Protein AF-X1E206-F1 (afdb_monomer_lite)

pLDDT: mean 88.57, std 13.63, range [44.28, 98.38]

Structure (mmCIF, N/CA/C/O backbone):
data_AF-X1E206-F1
#
_entry.id   AF-X1E206-F1
#
loop_
_atom_site.group_PDB
_atom_site.id
_atom_site.type_symbol
_atom_site.label_atom_id
_atom_site.label_alt_id
_atom_site.label_comp_id
_atom_site.label_asym_id
_atom_site.label_entity_id
_atom_site.label_seq_id
_atom_site.pdbx_PDB_ins_code
_atom_site.Cartn_x
_atom_site.Cartn_y
_atom_site.Cartn_z
_atom_site.occupancy
_atom_site.B_iso_or_equiv
_atom_site.auth_seq_id
_atom_site.auth_comp_id
_atom_site.auth_asym_id
_atom_site.auth_atom_id
_atom_site.pdbx_PDB_model_num
ATOM 1 N N . SER A 1 1 ? -31.169 24.158 -17.635 1.00 62.53 1 SER A N 1
ATOM 2 C CA . SER A 1 1 ? -30.276 25.237 -18.099 1.00 62.53 1 SER A CA 1
ATOM 3 C C . SER A 1 1 ? -28.889 24.946 -17.563 1.00 62.53 1 SER A C 1
ATOM 5 O O . SER A 1 1 ? -28.734 24.888 -16.349 1.00 62.53 1 SER A O 1
ATOM 7 N N . THR A 1 2 ? -27.923 24.654 -18.431 1.00 55.00 2 THR A N 1
ATOM 8 C CA . THR A 1 2 ? -26.557 24.286 -18.026 1.00 55.00 2 THR A CA 1
ATOM 9 C C . THR A 1 2 ? -25.681 25.528 -18.105 1.00 55.00 2 THR A C 1
ATOM 11 O O . THR A 1 2 ? -25.558 26.125 -19.173 1.00 55.00 2 THR A O 1
ATOM 14 N N . LYS A 1 3 ? -25.096 25.944 -16.979 1.00 68.88 3 LYS A N 1
ATOM 15 C CA . LYS A 1 3 ? -24.223 27.120 -16.910 1.00 68.88 3 LYS A CA 1
ATOM 16 C C . LYS A 1 3 ? -22.777 26.674 -17.099 1.00 68.88 3 LYS A C 1
ATOM 18 O O . LYS A 1 3 ? -22.261 25.903 -16.295 1.00 68.88 3 LYS A O 1
ATOM 23 N N . ARG A 1 4 ? -22.134 27.146 -18.165 1.00 77.19 4 ARG A N 1
ATOM 24 C CA . ARG A 1 4 ? -20.701 26.936 -18.393 1.00 77.19 4 ARG A CA 1
ATOM 25 C C . ARG A 1 4 ? -19.932 28.023 -17.645 1.00 77.19 4 ARG A C 1
ATOM 27 O O . ARG A 1 4 ? -20.268 29.198 -17.767 1.00 77.19 4 ARG A O 1
ATOM 34 N N . ILE A 1 5 ? -18.950 27.620 -16.847 1.00 79.62 5 ILE A N 1
ATOM 35 C CA . ILE A 1 5 ? -18.061 28.517 -16.106 1.00 79.62 5 ILE A CA 1
ATOM 36 C C . ILE A 1 5 ? -16.638 28.141 -16.512 1.00 79.62 5 ILE A C 1
ATOM 38 O O . ILE A 1 5 ? -16.273 26.969 -16.436 1.00 79.62 5 ILE A O 1
ATOM 42 N N . GLU A 1 6 ? -15.863 29.119 -16.970 1.00 79.38 6 GLU A N 1
ATOM 43 C CA . GLU A 1 6 ? -14.427 28.965 -17.197 1.00 79.38 6 GLU A CA 1
ATOM 44 C C . GLU A 1 6 ? -13.691 29.383 -15.927 1.00 79.38 6 GLU A C 1
ATOM 46 O O . GLU A 1 6 ? -13.892 30.485 -15.416 1.00 79.38 6 GLU A O 1
ATOM 51 N N . LEU A 1 7 ? -12.881 28.473 -15.389 1.00 77.31 7 LEU A N 1
ATOM 52 C CA . LEU A 1 7 ? -12.060 28.720 -14.210 1.00 77.31 7 LEU A CA 1
ATOM 53 C C . LEU A 1 7 ? -10.598 28.867 -14.647 1.00 77.31 7 LEU A C 1
ATOM 55 O O . LEU A 1 7 ? -10.130 28.056 -15.451 1.00 77.31 7 LEU A O 1
ATOM 59 N N . PRO A 1 8 ? -9.867 29.871 -14.136 1.00 81.06 8 PRO A N 1
ATOM 60 C CA . PRO A 1 8 ? -8.448 30.015 -14.423 1.00 81.06 8 PRO A CA 1
ATOM 61 C C . PRO A 1 8 ? -7.655 28.831 -13.856 1.00 81.06 8 PRO A C 1
ATOM 63 O O . PRO A 1 8 ? -7.981 28.295 -12.795 1.00 81.06 8 PRO A O 1
ATOM 66 N N . LEU A 1 9 ? -6.586 28.445 -14.558 1.00 78.50 9 LEU A N 1
ATOM 67 C CA . LEU A 1 9 ? -5.607 27.481 -14.055 1.00 78.50 9 LEU A CA 1
ATOM 68 C C . LEU A 1 9 ? -4.967 28.034 -12.780 1.00 78.50 9 LEU A C 1
ATOM 70 O O . LEU A 1 9 ? -4.436 29.148 -12.771 1.00 78.50 9 LEU A O 1
ATOM 74 N N . VAL A 1 10 ? -5.044 27.255 -11.702 1.00 75.56 10 VAL A N 1
ATOM 75 C CA . VAL A 1 10 ? -4.464 27.634 -10.415 1.00 75.56 10 VAL A CA 1
ATOM 76 C C . VAL A 1 10 ? -2.939 27.708 -10.562 1.00 75.56 10 VAL A C 1
ATOM 78 O O . VAL A 1 10 ? -2.320 26.793 -11.103 1.00 75.56 10 VAL A O 1
ATOM 81 N N . GLN A 1 11 ? -2.344 28.824 -10.136 1.00 78.25 11 GLN A N 1
ATOM 82 C CA . GLN A 1 11 ? -0.897 29.065 -10.254 1.00 78.25 11 GLN A CA 1
ATOM 83 C C . GLN A 1 11 ? -0.094 28.275 -9.215 1.00 78.25 11 GLN A C 1
ATOM 85 O O . GLN A 1 11 ? 1.075 27.966 -9.422 1.00 78.25 11 GLN A O 1
ATOM 90 N N . GLU A 1 12 ? -0.741 27.916 -8.109 1.00 62.06 12 GLU A N 1
ATOM 91 C CA . GLU A 1 12 ? -0.138 27.208 -6.989 1.00 62.06 12 GLU A CA 1
ATOM 92 C C . GLU A 1 12 ? -1.011 26.023 -6.596 1.00 62.06 12 GLU A C 1
ATOM 94 O O . GLU A 1 12 ? -2.241 26.076 -6.682 1.00 62.06 12 GLU A O 1
ATOM 99 N N . ARG A 1 13 ? -0.376 24.936 -6.148 1.00 48.88 13 ARG A N 1
ATOM 100 C CA . ARG A 1 13 ? -1.099 23.773 -5.634 1.00 48.88 13 ARG A CA 1
ATOM 101 C C . ARG A 1 13 ? -2.008 24.239 -4.487 1.00 48.88 13 ARG A C 1
ATOM 103 O O . ARG A 1 13 ? -1.490 24.830 -3.542 1.00 48.88 13 ARG A O 1
ATOM 110 N N . PRO A 1 14 ? -3.324 23.959 -4.522 1.00 49.06 14 PRO A N 1
ATOM 111 C CA . PRO A 1 14 ? -4.199 24.307 -3.415 1.00 49.06 14 PRO A CA 1
ATOM 112 C C . PRO A 1 14 ? -3.676 23.648 -2.138 1.00 49.06 14 PRO A C 1
ATOM 114 O O . PRO A 1 14 ? -3.547 22.423 -2.059 1.00 49.06 14 PRO A O 1
ATOM 117 N N . ILE A 1 15 ? -3.348 24.477 -1.148 1.00 47.72 15 ILE A N 1
ATOM 118 C CA . ILE A 1 15 ? -3.040 24.017 0.201 1.00 47.72 15 ILE A CA 1
ATOM 119 C C . ILE A 1 15 ? -4.388 23.775 0.868 1.00 47.72 15 ILE A C 1
ATOM 121 O O . ILE A 1 15 ? -5.015 24.687 1.407 1.00 47.72 15 ILE A O 1
ATOM 125 N N . TYR A 1 16 ? -4.878 22.543 0.775 1.00 46.12 16 TYR A N 1
ATOM 126 C CA . TYR A 1 16 ? -5.997 22.122 1.603 1.00 46.12 16 TYR A CA 1
ATOM 127 C C . TYR A 1 16 ? -5.514 22.150 3.053 1.00 46.12 16 TYR A C 1
ATOM 129 O O . TYR A 1 16 ? -4.624 21.391 3.432 1.00 46.12 16 TYR A O 1
ATOM 137 N N . GLY A 1 17 ? -6.047 23.078 3.849 1.00 48.75 17 GLY A N 1
ATOM 138 C CA . GLY A 1 17 ? -5.768 23.111 5.280 1.00 48.75 17 GLY A CA 1
ATOM 139 C C . GLY A 1 17 ? -6.210 21.809 5.953 1.00 48.75 17 GLY A C 1
ATOM 140 O O . GLY A 1 17 ? -7.119 21.125 5.480 1.00 48.75 17 GLY A O 1
ATOM 141 N N . PHE A 1 18 ? -5.583 21.470 7.077 1.00 48.31 18 PHE A N 1
ATOM 142 C CA . PHE A 1 18 ? -5.988 20.319 7.878 1.00 48.31 18 PHE A CA 1
ATOM 143 C C . PHE A 1 18 ? -7.404 20.549 8.435 1.00 48.31 18 PHE A C 1
ATOM 145 O O . PHE A 1 18 ? -7.642 21.547 9.113 1.00 48.31 18 PHE A O 1
ATOM 152 N N . TRP A 1 19 ? -8.360 19.666 8.135 1.00 44.28 19 TRP A N 1
ATOM 153 C CA . TRP A 1 19 ? -9.717 19.715 8.681 1.00 44.28 19 TRP A CA 1
ATOM 154 C C . TRP A 1 19 ? -10.144 18.365 9.293 1.00 44.28 19 TRP A C 1
ATOM 156 O O . TRP A 1 19 ? -10.136 17.366 8.572 1.00 44.28 19 TRP A O 1
ATOM 166 N N . PRO A 1 20 ? -10.559 18.330 10.578 1.00 51.75 20 PRO A N 1
ATOM 167 C CA . PRO A 1 20 ? -10.325 19.386 11.568 1.00 51.75 20 PRO A CA 1
ATOM 168 C C . PRO A 1 20 ? -8.814 19.616 11.744 1.00 51.75 20 PRO A C 1
ATOM 170 O O . PRO A 1 20 ? -8.007 18.706 11.530 1.00 51.75 20 PRO A O 1
ATOM 173 N N . ARG A 1 21 ? -8.404 20.848 12.060 1.00 51.88 21 ARG A N 1
ATOM 174 C CA . ARG A 1 21 ? -6.989 21.117 12.352 1.00 51.88 21 ARG A CA 1
ATOM 175 C C . ARG A 1 21 ? -6.613 20.307 13.598 1.00 51.88 21 ARG A C 1
ATOM 177 O O . ARG A 1 21 ? -7.354 20.423 14.574 1.00 51.88 21 ARG A O 1
ATOM 184 N N . PRO A 1 22 ? -5.535 19.499 13.591 1.00 54.09 22 PRO A N 1
ATOM 185 C CA . PRO A 1 22 ? -4.978 19.030 14.853 1.00 54.09 22 PRO A CA 1
ATOM 186 C C . PRO A 1 22 ? -4.679 20.257 15.726 1.00 54.09 22 PRO A C 1
ATOM 188 O O . PRO A 1 22 ? -4.282 21.303 15.205 1.00 54.09 22 PRO A O 1
ATOM 191 N N . GLU A 1 23 ? -4.928 20.158 17.033 1.00 50.62 23 GLU A N 1
ATOM 192 C CA . GLU A 1 23 ? -4.707 21.270 17.973 1.00 50.62 23 GLU A CA 1
ATOM 193 C C . GLU A 1 23 ? -3.251 21.762 17.937 1.00 50.62 23 GLU A C 1
ATOM 195 O O . GLU A 1 23 ? -2.978 22.945 18.144 1.00 50.62 23 GLU A O 1
ATOM 200 N N . THR A 1 24 ? -2.322 20.871 17.585 1.00 55.88 24 THR A N 1
ATOM 201 C CA . THR A 1 24 ? -0.924 21.178 17.298 1.00 55.88 24 THR A CA 1
ATOM 202 C C . THR A 1 24 ? -0.670 21.210 15.794 1.00 55.88 24 THR A C 1
ATOM 204 O O . THR A 1 24 ? -0.821 20.212 15.091 1.00 55.88 24 THR A O 1
ATOM 207 N N . GLU A 1 25 ? -0.249 22.369 15.294 1.00 60.94 25 GLU A N 1
ATOM 208 C CA . GLU A 1 25 ? 0.250 22.527 13.930 1.00 60.94 25 GLU A CA 1
ATOM 209 C C . GLU A 1 25 ? 1.434 21.577 13.686 1.00 60.94 25 GLU A C 1
ATOM 211 O O . GLU A 1 25 ? 2.383 21.558 14.470 1.00 60.94 25 GLU A O 1
ATOM 216 N N . ILE A 1 26 ? 1.380 20.794 12.606 1.00 65.25 26 ILE A N 1
ATOM 217 C CA . ILE A 1 26 ? 2.490 19.935 12.174 1.00 65.25 26 ILE A CA 1
ATOM 218 C C . ILE A 1 26 ? 3.555 20.851 11.577 1.00 65.25 26 ILE A C 1
ATOM 220 O O . ILE A 1 26 ? 3.378 21.370 10.473 1.00 65.25 26 ILE A O 1
ATOM 224 N N . LYS A 1 27 ? 4.638 21.085 12.318 1.00 64.25 27 LYS A N 1
ATOM 225 C CA . LYS A 1 27 ? 5.721 21.993 11.908 1.00 64.25 27 LYS A CA 1
ATOM 226 C C . LYS A 1 27 ? 6.822 21.255 11.150 1.00 64.25 27 LYS A C 1
ATOM 228 O O . LYS A 1 27 ? 7.569 21.877 10.397 1.00 64.25 27 LYS A O 1
ATOM 233 N N . SER A 1 28 ? 6.900 19.938 11.316 1.00 71.06 28 SER A N 1
ATOM 234 C CA . SER A 1 28 ? 7.887 19.056 10.701 1.00 71.06 28 SER A CA 1
ATOM 235 C C . SER A 1 28 ? 7.330 17.642 10.480 1.00 71.06 28 SER A C 1
ATOM 237 O O . SER A 1 28 ? 6.285 17.276 11.017 1.00 71.06 28 SER A O 1
ATOM 239 N N . LEU A 1 29 ? 8.043 16.817 9.702 1.00 68.81 29 LEU A N 1
ATOM 240 C CA . LEU A 1 29 ? 7.709 15.392 9.550 1.00 68.81 29 LEU A CA 1
ATOM 241 C C . LEU A 1 29 ? 7.812 14.626 10.876 1.00 68.81 29 LEU A C 1
ATOM 243 O O . LEU A 1 29 ? 7.110 13.640 11.067 1.00 68.81 29 LEU A O 1
ATOM 247 N N . GLU A 1 30 ? 8.647 15.104 11.797 1.00 72.81 30 GLU A N 1
ATOM 248 C CA . GLU A 1 30 ? 8.837 14.523 13.126 1.00 72.81 30 GLU A CA 1
ATOM 249 C C . GLU A 1 30 ? 7.635 14.755 14.042 1.00 72.81 30 GLU A C 1
ATOM 251 O O . GLU A 1 30 ? 7.493 14.035 15.024 1.00 72.81 30 GLU A O 1
ATOM 256 N N . ASP A 1 31 ? 6.753 15.707 13.721 1.00 73.94 31 ASP A N 1
ATOM 257 C CA . ASP A 1 31 ? 5.522 15.983 14.473 1.00 73.94 31 ASP A CA 1
ATOM 258 C C . ASP A 1 31 ? 4.342 15.121 13.999 1.00 73.94 31 ASP A C 1
ATOM 260 O O . ASP A 1 31 ? 3.284 15.098 14.628 1.00 73.94 31 ASP A O 1
ATOM 264 N N . VAL A 1 32 ? 4.491 14.420 12.871 1.00 79.19 32 VAL A N 1
ATOM 265 C CA . VAL A 1 32 ? 3.420 13.599 12.302 1.00 79.19 32 VAL A CA 1
ATOM 266 C C . VAL A 1 32 ? 3.214 12.365 13.172 1.00 79.19 32 VAL A C 1
ATOM 268 O O . VAL A 1 32 ? 4.109 11.535 13.328 1.00 79.19 32 VAL A O 1
ATOM 271 N N . ARG A 1 33 ? 2.006 12.219 13.711 1.00 81.81 33 ARG A N 1
ATOM 272 C CA . ARG A 1 33 ? 1.581 11.053 14.488 1.00 81.81 33 ARG A CA 1
ATOM 273 C C . ARG A 1 33 ? 0.311 10.453 13.911 1.00 81.81 33 ARG A C 1
ATOM 275 O O . ARG A 1 33 ? -0.399 11.088 13.124 1.00 81.81 33 ARG A O 1
ATOM 282 N N . VAL A 1 34 ? 0.047 9.217 14.306 1.00 89.00 34 VAL A N 1
ATOM 283 C CA . VAL A 1 34 ? -1.268 8.606 14.148 1.00 89.00 34 VAL A CA 1
ATOM 284 C C . VAL A 1 34 ? -2.187 9.192 15.217 1.00 89.00 34 VAL A C 1
ATOM 286 O O . VAL A 1 34 ? -1.898 9.137 16.407 1.00 89.00 34 VAL A O 1
ATOM 289 N N . GLU A 1 35 ? -3.305 9.765 14.794 1.00 90.69 35 GLU A N 1
ATOM 290 C CA . GLU A 1 35 ? -4.386 10.194 15.675 1.00 90.69 35 GLU A CA 1
ATOM 291 C C . GLU A 1 35 ? -5.387 9.037 15.785 1.00 90.69 35 GLU A C 1
ATOM 293 O O . GLU A 1 35 ? -5.924 8.575 14.776 1.00 90.69 35 GLU A O 1
ATOM 298 N N . SER A 1 36 ? -5.642 8.547 16.997 1.00 93.62 36 SER A N 1
ATOM 299 C CA . SER A 1 36 ? -6.553 7.425 17.225 1.00 93.62 36 SER A CA 1
ATOM 300 C C . SER A 1 36 ? -7.451 7.661 18.440 1.00 93.62 36 SER A C 1
ATOM 302 O O . SER A 1 36 ? -7.025 8.216 19.452 1.00 93.62 36 SER A O 1
ATOM 304 N N . CYS A 1 37 ? -8.725 7.278 18.337 1.00 93.88 37 CYS A N 1
ATOM 305 C CA . CYS A 1 37 ? -9.659 7.261 19.464 1.00 93.88 37 CYS A CA 1
ATOM 306 C C . CYS A 1 37 ? -10.838 6.312 19.198 1.00 93.88 37 CYS A C 1
ATOM 308 O O . CYS A 1 37 ? -11.034 5.848 18.076 1.00 93.88 37 CYS A O 1
ATOM 310 N N . ILE A 1 38 ? -11.642 6.032 20.227 1.00 95.69 38 ILE A N 1
ATOM 311 C CA . ILE A 1 38 ? -12.923 5.325 20.089 1.00 95.69 38 ILE A CA 1
ATOM 312 C C . ILE A 1 38 ? -14.051 6.343 20.272 1.00 95.69 38 ILE A C 1
ATOM 314 O O . ILE A 1 38 ? -14.170 6.985 21.317 1.00 95.69 38 ILE A O 1
ATOM 318 N N . LEU A 1 39 ? -14.877 6.500 19.242 1.00 93.75 39 LEU A N 1
ATOM 319 C CA . LEU A 1 39 ? -16.063 7.349 19.233 1.00 93.75 39 LEU A CA 1
ATOM 320 C C . LEU A 1 39 ? -17.267 6.597 19.813 1.00 93.75 39 LEU A C 1
ATOM 322 O O . LEU A 1 39 ? -17.387 5.380 19.670 1.00 93.75 39 LEU A O 1
ATOM 326 N N . GLN A 1 40 ? -18.213 7.324 20.408 1.00 92.25 40 GLN A N 1
ATOM 327 C CA . GLN A 1 40 ? -19.486 6.736 20.840 1.00 92.25 40 GLN A CA 1
ATOM 328 C C . GLN A 1 40 ? -20.393 6.428 19.623 1.00 92.25 40 GLN A C 1
ATOM 330 O O . GLN A 1 40 ? -20.446 7.243 18.699 1.00 92.25 40 GLN A O 1
ATOM 335 N N . PRO A 1 41 ? -21.139 5.300 19.610 1.00 87.56 41 PRO A N 1
ATOM 336 C CA . PRO A 1 41 ? -21.283 4.346 20.712 1.00 87.56 41 PRO A CA 1
ATOM 337 C C . PRO A 1 41 ? -20.142 3.325 20.876 1.00 87.56 41 PRO A C 1
ATOM 339 O O . PRO A 1 41 ? -19.972 2.880 22.001 1.00 87.56 41 PRO A O 1
ATOM 342 N N . ASN A 1 42 ? -19.365 2.976 19.842 1.00 97.12 42 ASN A N 1
ATOM 343 C CA . ASN A 1 42 ? -18.177 2.099 19.935 1.00 97.12 42 ASN A CA 1
ATOM 344 C C . ASN A 1 42 ? -17.469 1.990 18.563 1.00 97.12 42 ASN A C 1
ATOM 346 O O . ASN A 1 42 ? -17.334 0.906 18.001 1.00 97.12 42 ASN A O 1
ATOM 350 N N . ILE A 1 43 ? -17.100 3.119 17.954 1.00 97.94 43 ILE A N 1
ATOM 351 C CA . ILE A 1 43 ? -16.515 3.163 16.604 1.00 97.94 43 ILE A CA 1
ATOM 352 C C . ILE A 1 43 ? -15.052 3.584 16.698 1.00 97.94 43 ILE A C 1
ATOM 354 O O . ILE A 1 43 ? -14.762 4.694 17.139 1.00 97.94 43 ILE A O 1
ATOM 358 N N . GLY A 1 44 ? -14.131 2.730 16.257 1.00 97.44 44 GLY A N 1
ATOM 359 C CA . GLY A 1 44 ? -12.726 3.092 16.116 1.00 97.44 44 GLY A CA 1
ATOM 360 C C . GLY A 1 44 ? -12.567 4.222 15.102 1.00 97.44 44 GLY A C 1
ATOM 361 O O . GLY A 1 44 ? -13.176 4.208 14.032 1.00 97.44 44 GLY A O 1
ATOM 362 N N . TYR A 1 45 ? -11.758 5.217 15.427 1.00 96.62 45 TYR A N 1
ATOM 363 C CA . TYR A 1 45 ? -11.421 6.317 14.539 1.00 96.62 45 TYR A CA 1
ATOM 364 C C . TYR A 1 45 ? -9.908 6.404 14.425 1.00 96.62 45 TYR A C 1
ATOM 366 O O . TYR A 1 45 ? -9.211 6.628 15.412 1.00 96.62 45 TYR A O 1
ATOM 374 N N . LEU A 1 46 ? -9.418 6.221 13.205 1.00 95.44 46 LEU A N 1
ATOM 375 C CA . LEU A 1 46 ? -8.014 6.284 12.844 1.00 95.44 46 LEU A CA 1
ATOM 376 C C . LEU A 1 46 ? -7.814 7.433 11.868 1.00 95.44 46 LEU A C 1
ATOM 378 O O . LEU A 1 46 ? -8.398 7.436 10.787 1.00 95.44 46 LEU A O 1
ATOM 382 N N . ARG A 1 47 ? -6.940 8.372 12.196 1.00 91.38 47 ARG A N 1
ATOM 383 C CA . ARG A 1 47 ? -6.535 9.445 11.299 1.00 91.38 47 ARG A CA 1
ATOM 384 C C . ARG A 1 47 ? -5.024 9.502 11.209 1.00 91.38 47 ARG A C 1
ATOM 386 O O . ARG A 1 47 ? -4.311 9.447 12.200 1.00 91.38 47 ARG A O 1
ATOM 393 N N . PHE A 1 48 ? -4.529 9.682 9.997 1.00 88.25 48 PHE A N 1
ATOM 394 C CA . PHE A 1 48 ? -3.135 10.025 9.775 1.00 88.25 48 PHE A CA 1
ATOM 395 C C . PHE A 1 48 ? -3.049 10.961 8.578 1.00 88.25 48 PHE A C 1
ATOM 397 O O . PHE A 1 48 ? -3.600 10.713 7.504 1.00 88.25 48 PHE A O 1
ATOM 404 N N . VAL A 1 49 ? -2.366 12.081 8.776 1.00 84.69 49 VAL A N 1
ATOM 405 C CA . VAL A 1 49 ? -2.299 13.183 7.805 1.00 84.69 49 VAL A CA 1
ATOM 406 C C . VAL A 1 49 ? -1.241 12.975 6.714 1.00 84.69 49 VAL A C 1
ATOM 408 O O . VAL A 1 49 ? -1.216 13.698 5.720 1.00 84.69 49 VAL A O 1
ATOM 411 N N . MET A 1 50 ? -0.369 11.982 6.885 1.00 87.81 50 MET A N 1
ATOM 412 C CA . MET A 1 50 ? 0.658 11.584 5.930 1.00 87.81 50 MET A CA 1
ATOM 413 C C . MET A 1 50 ? 0.970 10.100 6.115 1.00 87.81 50 MET A C 1
ATOM 415 O O . MET A 1 50 ? 0.795 9.559 7.203 1.00 87.81 50 MET A O 1
ATOM 419 N N . MET A 1 51 ? 1.406 9.431 5.051 1.00 91.00 51 MET A N 1
ATOM 420 C CA . MET A 1 51 ? 1.890 8.056 5.125 1.00 91.00 51 MET A CA 1
ATOM 421 C C . MET A 1 51 ? 3.408 8.038 5.313 1.00 91.00 51 MET A C 1
ATOM 423 O O . MET A 1 51 ? 4.166 8.308 4.380 1.00 91.00 51 MET A O 1
ATOM 427 N N . LEU A 1 52 ? 3.843 7.716 6.524 1.00 92.31 52 LEU A N 1
ATOM 428 C CA . LEU A 1 52 ? 5.249 7.601 6.894 1.00 92.31 52 LEU A CA 1
ATOM 429 C C . LEU A 1 52 ? 5.709 6.139 6.879 1.00 92.31 52 LEU A C 1
ATOM 431 O O . LEU A 1 52 ? 4.895 5.221 6.827 1.00 92.31 52 LEU A O 1
ATOM 435 N N . GLY A 1 53 ? 7.020 5.916 6.819 1.00 92.06 53 GLY A N 1
ATOM 436 C CA . GLY A 1 53 ? 7.608 4.565 6.830 1.00 92.06 53 GLY A CA 1
ATOM 437 C C . GLY A 1 53 ? 8.595 4.341 7.967 1.00 92.06 53 GLY A C 1
ATOM 438 O O . GLY A 1 53 ? 9.280 3.327 7.975 1.00 92.06 53 GLY A O 1
ATOM 439 N N . GLU A 1 54 ? 8.702 5.319 8.854 1.00 93.38 54 GLU A N 1
ATOM 440 C CA . GLU A 1 54 ? 9.405 5.296 10.125 1.00 93.38 54 GLU A CA 1
ATOM 441 C C . GLU A 1 54 ? 8.739 4.275 11.057 1.00 93.38 54 GLU A C 1
ATOM 443 O O . GLU A 1 54 ? 7.513 4.158 11.072 1.00 93.38 54 GLU A O 1
ATOM 448 N N . HIS A 1 55 ? 9.543 3.519 11.805 1.00 93.00 55 HIS A N 1
ATOM 449 C CA . HIS A 1 55 ? 9.058 2.395 12.608 1.00 93.00 55 HIS A CA 1
ATOM 450 C C . HIS A 1 55 ? 8.058 2.837 13.673 1.00 93.00 55 HIS A C 1
ATOM 452 O O . HIS A 1 55 ? 7.008 2.222 13.793 1.00 93.00 55 HIS A O 1
ATOM 458 N N . GLU A 1 56 ? 8.325 3.955 14.343 1.00 92.56 56 GLU A N 1
ATOM 459 C CA . GLU A 1 56 ? 7.468 4.514 15.387 1.00 92.56 56 GLU A CA 1
ATOM 460 C C . GLU A 1 56 ? 6.052 4.789 14.859 1.00 92.56 56 GLU A C 1
ATOM 462 O O . GLU A 1 56 ? 5.063 4.419 15.479 1.00 92.56 56 GLU A O 1
ATOM 467 N N . PHE A 1 57 ? 5.943 5.353 13.652 1.00 93.25 57 PHE A N 1
ATOM 468 C CA . PHE A 1 57 ? 4.648 5.604 13.021 1.00 93.25 57 PHE A CA 1
ATOM 469 C C . PHE A 1 57 ? 3.915 4.305 12.649 1.00 93.25 57 PHE A C 1
ATOM 471 O O . PHE A 1 57 ? 2.688 4.238 12.706 1.00 93.25 57 PHE A O 1
ATOM 478 N N . LEU A 1 58 ? 4.648 3.276 12.213 1.00 95.94 58 LEU A N 1
ATOM 479 C CA . LEU A 1 58 ? 4.057 1.981 11.874 1.00 95.94 58 LEU A CA 1
ATOM 480 C C . LEU A 1 58 ? 3.601 1.223 13.127 1.00 95.94 58 LEU A C 1
ATOM 482 O O . LEU A 1 58 ? 2.556 0.576 13.080 1.00 95.94 58 LEU A O 1
ATOM 486 N N . ASP A 1 59 ? 4.338 1.341 14.228 1.00 95.81 59 ASP A N 1
ATOM 487 C CA . ASP A 1 59 ? 3.978 0.762 15.520 1.00 95.81 59 ASP A CA 1
ATOM 488 C C . ASP A 1 59 ? 2.720 1.441 16.087 1.00 95.81 59 ASP A C 1
ATOM 490 O O . ASP A 1 59 ? 1.785 0.740 16.475 1.00 95.81 59 ASP A O 1
ATOM 494 N N . ASP A 1 60 ? 2.618 2.775 15.997 1.00 94.75 60 ASP A N 1
ATOM 495 C CA . ASP A 1 60 ? 1.406 3.523 16.369 1.00 94.75 60 ASP A CA 1
ATOM 496 C C . ASP A 1 60 ? 0.166 3.038 15.582 1.00 94.75 60 ASP A C 1
ATOM 498 O O . ASP A 1 60 ? -0.938 2.936 16.126 1.00 94.75 60 ASP A O 1
ATOM 502 N N . LEU A 1 61 ? 0.320 2.713 14.287 1.00 96.62 61 LEU A N 1
ATOM 503 C CA . LEU A 1 61 ? -0.770 2.152 13.475 1.00 96.62 61 LEU A CA 1
ATOM 504 C C . LEU A 1 61 ? -1.200 0.770 13.976 1.00 96.62 61 LEU A C 1
ATOM 506 O O . LEU A 1 61 ? -2.398 0.486 14.023 1.00 96.62 61 LEU A O 1
ATOM 510 N N . VAL A 1 62 ? -0.240 -0.094 14.318 1.00 97.56 62 VAL A N 1
ATOM 511 C CA . VAL A 1 62 ? -0.519 -1.434 14.853 1.00 97.56 62 VAL A CA 1
ATOM 512 C C . VAL A 1 62 ? -1.232 -1.325 16.196 1.00 97.56 62 VAL A C 1
ATOM 514 O O . VAL A 1 62 ? -2.252 -1.984 16.392 1.00 97.56 62 VAL A O 1
ATOM 517 N N . GLU A 1 63 ? -0.742 -0.476 17.099 1.00 97.38 63 GLU A N 1
ATOM 518 C CA . GLU A 1 63 ? -1.348 -0.258 18.413 1.00 97.38 63 GLU A CA 1
ATOM 519 C C . GLU A 1 63 ? -2.793 0.241 18.286 1.00 97.38 63 GLU A C 1
ATOM 521 O O . GLU A 1 63 ? -3.704 -0.337 18.889 1.00 97.38 63 GLU A O 1
ATOM 526 N N . ALA A 1 64 ? -3.029 1.239 17.429 1.00 96.81 64 ALA A N 1
ATOM 527 C CA . ALA A 1 64 ? -4.370 1.747 17.164 1.00 96.81 64 ALA A CA 1
ATOM 528 C C . ALA A 1 64 ? -5.299 0.638 16.644 1.00 96.81 64 ALA A C 1
ATOM 530 O O . ALA A 1 64 ? -6.378 0.427 17.199 1.00 96.81 64 ALA A O 1
ATOM 531 N N . MET A 1 65 ? -4.874 -0.129 15.635 1.00 97.88 65 MET A N 1
ATOM 532 C CA . MET A 1 65 ? -5.679 -1.223 15.078 1.00 97.88 65 MET A CA 1
ATOM 533 C C . MET A 1 65 ? -5.976 -2.326 16.103 1.00 97.88 65 MET A C 1
ATOM 535 O O . MET A 1 65 ? -7.107 -2.809 16.163 1.00 97.88 65 MET A O 1
ATOM 539 N N . CYS A 1 66 ? -5.011 -2.682 16.954 1.00 97.69 66 CYS A N 1
ATOM 540 C CA . CYS A 1 66 ? -5.225 -3.615 18.061 1.00 97.69 66 CYS A CA 1
ATOM 541 C C . CYS A 1 66 ? -6.273 -3.090 19.054 1.00 97.69 66 CYS A C 1
ATOM 543 O O . CYS A 1 66 ? -7.145 -3.847 19.482 1.00 97.69 66 CYS A O 1
ATOM 545 N N . SER A 1 67 ? -6.242 -1.792 19.378 1.00 97.12 67 SER A N 1
ATOM 546 C CA . SER A 1 67 ? -7.243 -1.165 20.255 1.00 97.12 67 SER A CA 1
ATOM 547 C C . SER A 1 67 ? -8.656 -1.178 19.653 1.00 97.12 67 SER A C 1
ATOM 549 O O . SER A 1 67 ? -9.647 -1.239 20.381 1.00 97.12 67 SER A O 1
ATOM 551 N N . PHE A 1 68 ? -8.761 -1.193 18.320 1.00 98.12 68 PHE A N 1
ATOM 552 C CA . PHE A 1 68 ? -10.033 -1.206 17.599 1.00 98.12 68 PHE A CA 1
ATOM 553 C C . PHE A 1 68 ? -10.615 -2.603 17.387 1.00 98.12 68 PHE A C 1
ATOM 555 O O . PHE A 1 68 ? -11.726 -2.715 16.869 1.00 98.12 68 PHE A O 1
ATOM 562 N N . ALA A 1 69 ? -9.930 -3.667 17.814 1.00 96.44 69 ALA A N 1
ATOM 563 C CA . ALA A 1 69 ? -10.346 -5.046 17.551 1.00 96.44 69 ALA A CA 1
ATOM 564 C C . ALA A 1 69 ? -11.747 -5.400 18.089 1.00 96.44 69 ALA A C 1
ATOM 566 O O . ALA A 1 69 ? -12.379 -6.318 17.575 1.00 96.44 69 ALA A O 1
ATOM 567 N N . GLN A 1 70 ? -12.223 -4.696 19.123 1.00 96.88 70 GLN A N 1
ATOM 568 C CA . GLN A 1 70 ? -13.545 -4.894 19.738 1.00 96.88 70 GLN A CA 1
ATOM 569 C C . GLN A 1 70 ? -14.533 -3.755 19.425 1.00 96.88 70 GLN A C 1
ATOM 571 O O . GLN A 1 70 ? -15.572 -3.638 20.076 1.00 96.88 70 GLN A O 1
ATOM 576 N N . THR A 1 71 ? -14.200 -2.880 18.472 1.00 98.31 71 THR A N 1
ATOM 577 C CA . THR A 1 71 ? -15.106 -1.812 18.029 1.00 98.31 71 THR A CA 1
ATOM 578 C C . THR A 1 71 ? -16.136 -2.354 17.040 1.00 98.31 71 THR A C 1
ATOM 580 O O . THR A 1 71 ? -15.860 -3.288 16.289 1.00 98.31 71 THR A O 1
ATOM 583 N N . ASP A 1 72 ? -17.325 -1.754 17.014 1.00 98.12 72 ASP A N 1
ATOM 584 C CA . ASP A 1 72 ? -18.421 -2.171 16.126 1.00 98.12 72 ASP A CA 1
ATOM 585 C C . ASP A 1 72 ? -18.188 -1.730 14.669 1.00 98.12 72 ASP A C 1
ATOM 587 O O . ASP A 1 72 ? -18.868 -2.171 13.741 1.00 98.12 72 ASP A O 1
ATOM 591 N N . GLY A 1 73 ? -17.231 -0.827 14.459 1.00 96.94 73 GLY A N 1
ATOM 592 C CA . GLY A 1 73 ? -16.849 -0.315 13.155 1.00 96.94 73 GLY A CA 1
ATOM 593 C C . GLY A 1 73 ? -15.611 0.567 13.238 1.00 96.94 73 GLY A C 1
ATOM 594 O O . GLY A 1 73 ? -15.209 0.999 14.315 1.00 96.94 73 GLY A O 1
ATOM 595 N N . LEU A 1 74 ? -15.029 0.859 12.077 1.00 97.75 74 LEU A N 1
ATOM 596 C CA . LEU A 1 74 ? -13.816 1.656 11.942 1.00 97.75 74 LEU A CA 1
ATOM 597 C C . LEU A 1 74 ? -14.020 2.773 10.916 1.00 97.75 74 LEU A C 1
ATOM 599 O O . LEU A 1 74 ? -14.496 2.537 9.805 1.00 97.75 74 LEU A O 1
ATOM 603 N N . ILE A 1 75 ? -13.598 3.982 11.271 1.00 96.25 75 ILE A N 1
ATOM 604 C CA . ILE A 1 75 ? -13.459 5.122 10.368 1.00 96.25 75 ILE A CA 1
ATOM 605 C C . ILE A 1 75 ? -11.968 5.366 10.158 1.00 96.25 75 ILE A C 1
ATOM 607 O O . ILE A 1 75 ? -11.253 5.666 11.109 1.00 96.25 75 ILE A O 1
ATOM 611 N N . ILE A 1 76 ? -11.515 5.283 8.907 1.00 95.62 76 ILE A N 1
ATOM 612 C CA . ILE A 1 76 ? -10.167 5.707 8.518 1.00 95.62 76 ILE A CA 1
ATOM 613 C C . ILE A 1 76 ? -10.275 7.064 7.829 1.00 95.62 76 ILE A C 1
ATOM 615 O O . ILE A 1 76 ? -10.806 7.183 6.723 1.00 95.62 76 ILE A O 1
ATOM 619 N N . ASP A 1 77 ? -9.777 8.099 8.489 1.00 91.50 77 ASP A N 1
ATOM 620 C CA . ASP A 1 77 ? -9.807 9.467 8.007 1.00 91.50 77 ASP A CA 1
ATOM 621 C C . ASP A 1 77 ? -8.518 9.834 7.269 1.00 91.50 77 ASP A C 1
ATOM 623 O O . ASP A 1 77 ? -7.467 10.098 7.856 1.00 91.50 77 ASP A O 1
ATOM 627 N N . ILE A 1 78 ? -8.647 9.893 5.947 1.00 89.94 78 ILE A N 1
ATOM 628 C CA . ILE A 1 78 ? -7.600 10.310 5.011 1.00 89.94 78 ILE A CA 1
ATOM 629 C C . ILE A 1 78 ? -7.930 11.637 4.320 1.00 89.94 78 ILE A C 1
ATOM 631 O O . ILE A 1 78 ? -7.304 11.978 3.320 1.00 89.94 78 ILE A O 1
ATOM 635 N N . ARG A 1 79 ? -8.909 12.410 4.818 1.00 83.94 79 ARG A N 1
ATOM 636 C CA . ARG A 1 79 ? -9.392 13.630 4.136 1.00 83.94 79 ARG A CA 1
ATOM 637 C C . ARG A 1 79 ? -8.294 14.665 3.905 1.00 83.94 79 ARG A C 1
ATOM 639 O O . ARG A 1 79 ? -8.340 15.401 2.926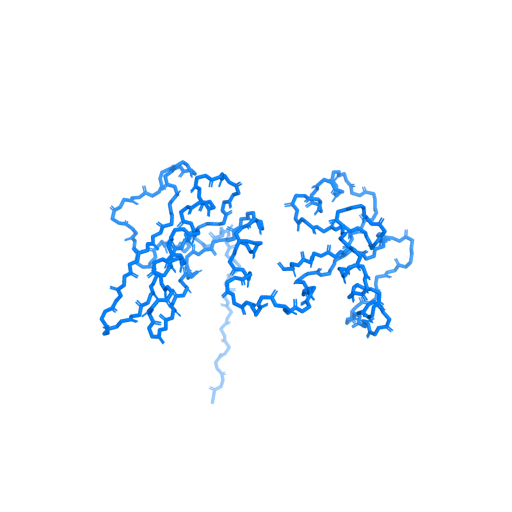 1.00 83.94 79 ARG A O 1
ATOM 646 N N . THR A 1 80 ? -7.308 14.710 4.796 1.00 78.50 80 THR A N 1
ATOM 647 C CA . THR A 1 80 ? -6.153 15.616 4.716 1.00 78.50 80 THR A CA 1
ATOM 648 C C . THR A 1 80 ? -4.860 14.886 4.363 1.00 78.50 80 THR A C 1
ATOM 650 O O . THR A 1 80 ? -3.784 15.464 4.483 1.00 78.50 80 THR A O 1
ATOM 653 N N . ASN A 1 81 ? -4.941 13.610 3.979 1.00 86.00 81 ASN A N 1
ATOM 654 C CA . ASN A 1 81 ? -3.769 12.802 3.690 1.00 86.00 81 ASN A CA 1
ATOM 655 C C . ASN A 1 81 ? -3.274 13.070 2.263 1.00 86.00 81 ASN A C 1
ATOM 657 O O . ASN A 1 81 ? -3.931 12.728 1.282 1.00 86.00 81 ASN A O 1
ATOM 661 N N . GLY A 1 82 ? -2.094 13.682 2.146 1.00 82.12 82 GLY A N 1
ATOM 662 C CA . GLY A 1 82 ? -1.455 13.978 0.858 1.00 82.12 82 GLY A CA 1
ATOM 663 C C . GLY A 1 82 ? -0.750 12.786 0.195 1.00 82.12 82 GLY A C 1
ATOM 664 O O . GLY A 1 82 ? -0.095 12.973 -0.831 1.00 82.12 82 GLY A O 1
ATOM 665 N N . GLY A 1 83 ? -0.846 11.590 0.779 1.00 87.25 83 GLY A N 1
ATOM 666 C CA . GLY A 1 83 ? -0.074 10.403 0.431 1.00 87.25 83 GLY A CA 1
ATOM 667 C C . GLY A 1 83 ? 1.201 10.272 1.268 1.00 87.25 83 GLY A C 1
ATOM 668 O O . GLY A 1 83 ? 1.250 10.668 2.433 1.00 87.25 83 GLY A O 1
ATOM 669 N N . GLY A 1 84 ? 2.239 9.690 0.667 1.00 89.62 84 GLY A N 1
ATOM 670 C CA . GLY A 1 84 ? 3.537 9.458 1.298 1.00 89.62 84 GLY A CA 1
ATOM 671 C C . GLY A 1 84 ? 4.128 8.108 0.896 1.00 89.62 84 GLY A C 1
ATOM 672 O O . GLY A 1 84 ? 3.950 7.650 -0.237 1.00 89.62 84 GLY A O 1
ATOM 673 N N . ARG A 1 85 ? 4.842 7.467 1.823 1.00 92.81 85 ARG A N 1
ATOM 674 C CA . ARG A 1 85 ? 5.391 6.118 1.650 1.00 92.81 85 ARG A CA 1
ATOM 675 C C . ARG A 1 85 ? 4.272 5.074 1.630 1.00 92.81 85 ARG A C 1
ATOM 677 O O . ARG A 1 85 ? 3.184 5.289 2.143 1.00 92.81 85 ARG A O 1
ATOM 684 N N . ARG A 1 86 ? 4.542 3.901 1.052 1.00 94.38 86 ARG A N 1
ATOM 685 C CA . ARG A 1 86 ? 3.562 2.797 0.973 1.00 94.38 86 ARG A CA 1
ATOM 686 C C . ARG A 1 86 ? 3.599 1.838 2.159 1.00 94.38 86 ARG A C 1
ATOM 688 O O . ARG A 1 86 ? 2.769 0.935 2.219 1.00 94.38 86 ARG A O 1
ATOM 695 N N . ALA A 1 87 ? 4.538 2.020 3.086 1.00 95.81 87 ALA A N 1
ATOM 696 C CA . ALA A 1 87 ? 4.694 1.148 4.246 1.00 95.81 87 ALA A CA 1
ATOM 697 C C . ALA A 1 87 ? 3.396 1.004 5.071 1.00 95.81 87 ALA A C 1
ATOM 699 O O . ALA A 1 87 ? 3.050 -0.136 5.382 1.00 95.81 87 ALA A O 1
ATOM 700 N N . PRO A 1 88 ? 2.587 2.065 5.298 1.00 95.56 88 PRO A N 1
ATOM 701 C CA . PRO A 1 88 ? 1.325 1.942 6.031 1.00 95.56 88 PRO A CA 1
ATOM 702 C C . PRO A 1 88 ? 0.315 0.999 5.378 1.00 95.56 88 PRO A C 1
ATOM 704 O O . PRO A 1 88 ? -0.443 0.340 6.078 1.00 95.56 88 PRO A O 1
ATOM 707 N N . LEU A 1 89 ? 0.319 0.866 4.045 1.00 95.44 89 LEU A N 1
ATOM 708 C CA . LEU A 1 89 ? -0.568 -0.081 3.361 1.00 95.44 89 LEU A CA 1
ATOM 709 C C . LEU A 1 89 ? -0.214 -1.529 3.706 1.00 95.44 89 LEU A C 1
ATOM 711 O O . LEU A 1 89 ? -1.115 -2.343 3.882 1.00 95.44 89 LEU A O 1
ATOM 715 N N . ARG A 1 90 ? 1.086 -1.838 3.830 1.00 95.69 90 ARG A N 1
ATOM 716 C CA . ARG A 1 90 ? 1.565 -3.173 4.223 1.00 95.69 90 ARG A CA 1
ATOM 717 C C . ARG A 1 90 ? 1.221 -3.516 5.671 1.00 95.69 90 ARG A C 1
ATOM 719 O O . ARG A 1 90 ? 1.138 -4.694 5.979 1.00 95.69 90 ARG A O 1
ATOM 726 N N . VAL A 1 91 ? 1.035 -2.509 6.524 1.00 95.94 91 VAL A N 1
ATOM 727 C CA . VAL A 1 91 ? 0.626 -2.681 7.925 1.00 95.94 91 VAL A CA 1
ATOM 728 C C . VAL A 1 91 ? -0.891 -2.789 8.047 1.00 95.94 91 VAL A C 1
ATOM 730 O O . VAL A 1 91 ? -1.384 -3.696 8.702 1.00 95.94 91 VAL A O 1
ATOM 733 N N . LEU A 1 92 ? -1.640 -1.896 7.395 1.00 95.62 92 LEU A N 1
ATOM 734 C CA . LEU A 1 92 ? -3.090 -1.800 7.568 1.00 95.62 92 LEU A CA 1
ATOM 735 C C . LEU A 1 92 ? -3.865 -2.886 6.823 1.00 95.62 92 LEU A C 1
ATOM 737 O O . LEU A 1 92 ? -4.821 -3.421 7.371 1.00 95.62 92 LEU A O 1
ATOM 741 N N . LEU A 1 93 ? -3.495 -3.209 5.578 1.00 95.81 93 LEU A N 1
ATOM 742 C CA . LEU A 1 93 ? -4.296 -4.130 4.768 1.00 95.81 93 LEU A CA 1
ATOM 743 C C . LEU A 1 93 ? -4.435 -5.537 5.391 1.00 95.81 93 LEU A C 1
ATOM 745 O O . LEU A 1 93 ? -5.552 -6.054 5.352 1.00 95.81 93 LEU A O 1
ATOM 749 N N . PRO A 1 94 ? -3.395 -6.134 6.011 1.00 95.44 94 PRO A N 1
ATOM 750 C CA . PRO A 1 94 ? -3.526 -7.426 6.684 1.00 95.44 94 PRO A CA 1
ATOM 751 C C . PRO A 1 94 ? -4.590 -7.471 7.791 1.00 95.44 94 PRO A C 1
ATOM 753 O O . PRO A 1 94 ? -5.249 -8.493 7.932 1.00 95.44 94 PRO A O 1
ATOM 756 N N . PHE A 1 95 ? -4.853 -6.371 8.513 1.00 96.00 95 PHE A N 1
ATOM 757 C CA . PHE A 1 95 ? -5.935 -6.324 9.516 1.00 96.00 95 PHE A CA 1
ATOM 758 C C . PHE A 1 95 ? -7.339 -6.493 8.910 1.00 96.00 95 PHE A C 1
ATOM 760 O O . PHE A 1 95 ? -8.286 -6.811 9.626 1.00 96.00 95 PHE A O 1
ATOM 767 N N . PHE A 1 96 ? -7.487 -6.288 7.598 1.00 94.31 96 PHE A N 1
ATOM 768 C CA . PHE A 1 96 ? -8.743 -6.474 6.862 1.00 94.31 96 PHE A CA 1
ATOM 769 C C . PHE A 1 96 ? -8.779 -7.780 6.060 1.00 94.31 96 PHE A C 1
ATOM 771 O O . PHE A 1 96 ? -9.710 -8.011 5.285 1.00 94.31 96 PHE A O 1
ATOM 778 N N . MET A 1 97 ? -7.756 -8.622 6.197 1.00 94.31 97 MET A N 1
ATOM 779 C CA . MET A 1 97 ? -7.652 -9.910 5.523 1.00 94.31 97 MET A CA 1
ATOM 780 C C . MET A 1 97 ? -7.902 -11.036 6.524 1.00 94.31 97 MET A C 1
ATOM 782 O O . MET A 1 97 ? -7.514 -10.955 7.684 1.00 94.31 97 MET A O 1
ATOM 786 N N . ALA A 1 98 ? -8.552 -12.113 6.082 1.00 93.25 98 ALA A N 1
ATOM 787 C CA . ALA A 1 98 ? -8.607 -13.323 6.899 1.00 93.25 98 ALA A CA 1
ATOM 788 C C . ALA A 1 98 ? -7.200 -13.943 7.012 1.00 93.25 98 ALA A C 1
ATOM 790 O O . ALA A 1 98 ? -6.442 -13.895 6.046 1.00 93.25 98 ALA A O 1
ATOM 791 N N . GLU A 1 99 ? -6.882 -14.599 8.134 1.00 87.38 99 GLU A N 1
ATOM 792 C CA . GLU A 1 99 ? -5.545 -15.167 8.414 1.00 87.38 99 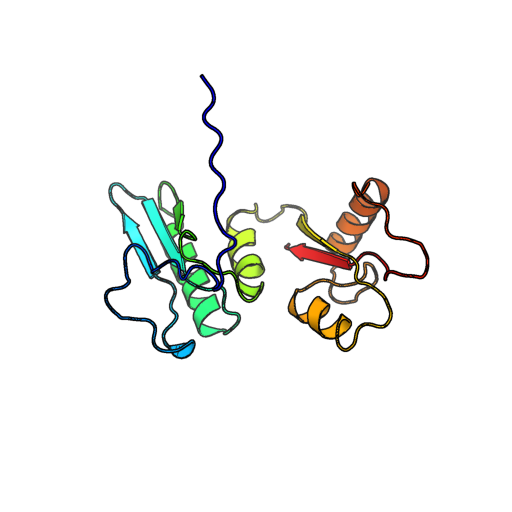GLU A CA 1
ATOM 793 C C . GLU A 1 99 ? -4.985 -16.063 7.293 1.00 87.38 99 GLU A C 1
ATOM 795 O O . GLU A 1 99 ? -3.782 -16.107 7.062 1.00 87.38 99 GLU A O 1
ATOM 800 N N . ASN A 1 100 ? -5.859 -16.767 6.568 1.00 88.88 100 ASN A N 1
ATOM 801 C CA . ASN A 1 100 ? -5.489 -17.679 5.478 1.00 88.88 100 ASN A CA 1
ATOM 802 C C . ASN A 1 100 ? -5.889 -17.151 4.091 1.00 88.88 100 ASN A C 1
ATOM 804 O O . ASN A 1 100 ? -6.008 -17.910 3.123 1.00 88.88 100 ASN A O 1
ATOM 808 N N . GLN A 1 101 ? -6.166 -15.854 3.982 1.00 93.75 101 GLN A N 1
ATOM 809 C CA . GLN A 1 101 ? -6.537 -15.231 2.723 1.00 93.75 101 GLN A CA 1
ATOM 810 C C . GLN A 1 101 ? -5.340 -15.214 1.770 1.00 93.75 101 GLN A C 1
ATOM 812 O O . GLN A 1 101 ? -4.223 -14.880 2.144 1.00 93.75 101 GLN A O 1
ATOM 817 N N . SER A 1 102 ? -5.564 -15.560 0.498 1.00 93.94 102 SER A N 1
ATOM 818 C CA . SER A 1 102 ? -4.484 -15.500 -0.493 1.00 93.94 102 SER A CA 1
ATOM 819 C C . SER A 1 102 ? -3.937 -14.073 -0.653 1.00 93.94 102 SER A C 1
ATOM 821 O O . SER A 1 102 ? -4.731 -13.124 -0.587 1.00 93.94 102 SER A O 1
ATOM 823 N N . PRO A 1 103 ? -2.644 -13.916 -0.993 1.00 96.75 103 PRO A N 1
ATOM 824 C CA . PRO A 1 103 ? -2.054 -12.607 -1.244 1.00 96.75 103 PRO A CA 1
ATOM 825 C C . PRO A 1 103 ? -2.846 -11.781 -2.261 1.00 96.75 103 PRO A C 1
ATOM 827 O O . PRO A 1 103 ? -3.492 -12.318 -3.170 1.00 96.75 103 PRO A O 1
ATOM 830 N N . ARG A 1 104 ? -2.800 -10.460 -2.115 1.00 96.56 104 ARG A N 1
ATOM 831 C CA . ARG A 1 104 ? -3.511 -9.491 -2.952 1.00 96.56 104 ARG A CA 1
ATOM 832 C C . ARG A 1 104 ? -2.523 -8.634 -3.724 1.00 96.56 104 ARG A C 1
ATOM 834 O O . ARG A 1 104 ? -1.632 -8.021 -3.146 1.00 96.56 104 ARG A O 1
ATOM 841 N N . ILE A 1 105 ? -2.713 -8.555 -5.039 1.00 97.31 105 ILE A N 1
ATOM 842 C CA . ILE A 1 105 ? -2.015 -7.575 -5.874 1.00 97.31 105 ILE A CA 1
ATOM 843 C C . ILE A 1 105 ? -2.690 -6.224 -5.654 1.00 97.31 105 ILE A C 1
ATOM 845 O O . ILE A 1 105 ? -3.866 -6.056 -5.964 1.00 97.31 105 ILE A O 1
ATOM 849 N N . VAL A 1 106 ? -1.938 -5.277 -5.105 1.00 96.38 106 VAL A N 1
ATOM 850 C CA . VAL A 1 106 ? -2.423 -3.949 -4.699 1.00 96.38 106 VAL A CA 1
ATOM 851 C C . VAL A 1 106 ? -2.081 -2.901 -5.754 1.00 96.38 106 VAL A C 1
ATOM 853 O O . VAL A 1 106 ? -2.831 -1.952 -5.966 1.00 96.38 106 VAL A O 1
ATOM 856 N N . ASN A 1 107 ? -0.955 -3.065 -6.453 1.00 96.88 107 ASN A N 1
ATOM 857 C CA . ASN A 1 107 ? -0.581 -2.190 -7.559 1.00 96.88 107 ASN A CA 1
ATOM 858 C C . ASN A 1 107 ? 0.202 -2.958 -8.630 1.00 96.88 107 ASN A C 1
ATOM 860 O O . ASN A 1 107 ? 0.998 -3.841 -8.318 1.00 96.88 107 ASN A O 1
ATOM 864 N N . VAL A 1 108 ? -0.024 -2.595 -9.892 1.00 97.12 108 VAL A N 1
ATOM 865 C CA . VAL A 1 108 ? 0.726 -3.082 -11.051 1.00 97.12 108 VAL A CA 1
ATOM 866 C C . VAL A 1 108 ? 1.158 -1.875 -11.861 1.00 97.12 108 VAL A C 1
ATOM 868 O O . VAL A 1 108 ? 0.347 -0.990 -12.134 1.00 97.12 108 VAL A O 1
ATOM 871 N N . ALA A 1 109 ? 2.438 -1.812 -12.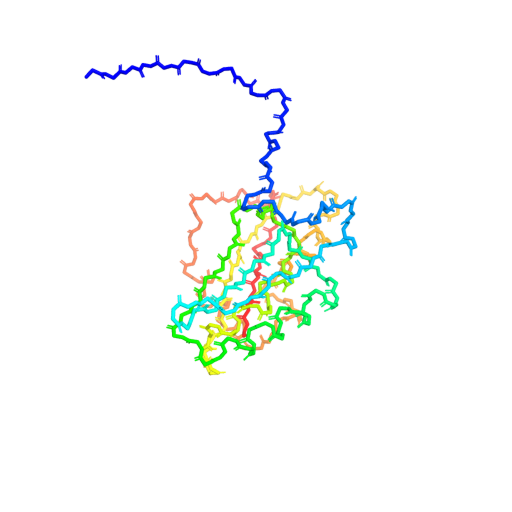205 1.00 96.31 109 ALA A N 1
ATOM 872 C CA . ALA A 1 109 ? 3.003 -0.669 -12.904 1.00 96.31 109 ALA A CA 1
ATOM 873 C C . ALA A 1 109 ? 4.158 -1.076 -13.819 1.00 96.31 109 ALA A C 1
ATOM 875 O O . ALA A 1 109 ? 4.800 -2.109 -13.644 1.00 96.31 109 ALA A O 1
ATOM 876 N N . THR A 1 110 ? 4.439 -0.223 -14.791 1.00 96.19 110 THR A N 1
ATOM 877 C CA . THR A 1 110 ? 5.639 -0.264 -15.624 1.00 96.19 110 THR A CA 1
ATOM 878 C C . THR A 1 110 ? 6.167 1.159 -15.760 1.00 96.19 110 THR A C 1
ATOM 880 O O . THR A 1 110 ? 5.416 2.120 -15.576 1.00 96.19 110 THR A O 1
ATOM 883 N N . TYR A 1 111 ? 7.453 1.305 -16.052 1.00 94.94 111 TYR A N 1
ATOM 884 C CA . TYR A 1 111 ? 8.104 2.599 -16.216 1.00 94.94 111 TYR A CA 1
ATOM 885 C C . TYR A 1 111 ? 8.773 2.722 -17.579 1.00 94.94 111 TYR A C 1
ATOM 887 O O . TYR A 1 111 ? 9.120 1.726 -18.214 1.00 94.94 111 TYR A O 1
ATOM 895 N N . ARG A 1 112 ? 8.966 3.964 -18.030 1.00 95.44 112 ARG A N 1
ATOM 896 C CA . ARG A 1 112 ? 9.650 4.256 -19.290 1.00 95.44 112 ARG A CA 1
ATOM 897 C C . ARG A 1 112 ? 11.150 4.005 -19.144 1.00 95.44 112 ARG A C 1
ATOM 899 O O . ARG A 1 112 ? 11.774 4.454 -18.186 1.00 95.44 112 ARG A O 1
ATOM 906 N N . LEU A 1 113 ? 11.734 3.311 -20.112 1.00 94.62 113 LEU A N 1
ATOM 907 C CA . LEU A 1 113 ? 13.167 3.041 -20.150 1.00 94.62 113 LEU A CA 1
ATOM 908 C C . LEU A 1 113 ? 13.963 4.331 -20.398 1.00 94.62 113 LEU A C 1
ATOM 910 O O . LEU A 1 113 ? 13.496 5.246 -21.078 1.00 94.62 113 LEU A O 1
ATOM 914 N N . GLY A 1 114 ? 15.175 4.393 -19.844 1.00 92.06 114 GLY A N 1
ATOM 915 C CA . GLY A 1 114 ? 16.067 5.555 -19.954 1.00 92.06 114 GLY A CA 1
ATOM 916 C C . GLY A 1 114 ? 15.818 6.662 -18.923 1.00 92.06 114 GLY A C 1
ATOM 917 O O . GLY A 1 114 ? 16.484 7.694 -18.974 1.00 92.06 114 GLY A O 1
ATOM 918 N N . MET A 1 115 ? 14.887 6.467 -17.985 1.00 91.50 115 MET A N 1
ATOM 919 C CA . MET A 1 115 ? 14.743 7.336 -16.814 1.00 91.50 115 MET A CA 1
ATOM 920 C C . MET A 1 115 ? 15.825 7.013 -15.776 1.00 91.50 115 MET A C 1
ATOM 922 O O . MET A 1 115 ? 16.127 5.844 -15.542 1.00 91.50 115 MET A O 1
ATOM 926 N N . LYS A 1 116 ? 16.407 8.046 -15.158 1.00 92.31 116 LYS A N 1
ATOM 927 C CA . LYS A 1 116 ? 17.365 7.880 -14.054 1.00 92.31 116 LYS A CA 1
ATOM 928 C C . LYS A 1 116 ? 16.633 7.458 -12.780 1.00 92.31 116 LYS A C 1
ATOM 930 O O . LYS A 1 116 ? 15.502 7.888 -12.579 1.00 92.31 116 LYS A O 1
ATOM 935 N N . ASP A 1 117 ? 17.275 6.612 -11.975 1.00 91.38 117 ASP A N 1
ATOM 936 C CA . ASP A 1 117 ? 16.863 6.199 -10.618 1.00 91.38 117 ASP A CA 1
ATOM 937 C C . ASP A 1 117 ? 15.471 5.546 -10.486 1.00 91.38 117 ASP A C 1
ATOM 939 O O . ASP A 1 117 ? 15.004 5.247 -9.390 1.00 91.38 117 ASP A O 1
ATOM 943 N N . ILE A 1 118 ? 14.823 5.234 -11.610 1.00 93.19 118 ILE A N 1
ATOM 944 C CA . ILE A 1 118 ? 13.440 4.751 -11.646 1.00 93.19 118 ILE A CA 1
ATOM 945 C C . ILE A 1 118 ? 13.248 3.372 -10.998 1.00 93.19 118 ILE A C 1
ATOM 947 O O . ILE A 1 118 ? 12.164 3.061 -10.509 1.00 93.19 118 ILE A O 1
ATOM 951 N N . GLU A 1 119 ? 14.294 2.545 -10.979 1.00 90.31 119 GLU A N 1
ATOM 952 C CA . GLU A 1 119 ? 14.273 1.241 -10.308 1.00 90.31 119 GLU A CA 1
ATOM 953 C C . GLU A 1 119 ? 14.218 1.413 -8.789 1.00 90.31 119 GLU A C 1
ATOM 955 O O . GLU A 1 119 ? 13.340 0.840 -8.149 1.00 90.31 119 GLU A O 1
ATOM 960 N N . ALA A 1 120 ? 15.055 2.292 -8.229 1.00 93.38 120 ALA A N 1
ATOM 961 C CA . ALA A 1 120 ? 15.018 2.628 -6.808 1.00 93.38 120 ALA A CA 1
ATOM 962 C C . ALA A 1 120 ? 13.668 3.254 -6.410 1.00 93.38 120 ALA A C 1
ATOM 964 O O . ALA A 1 120 ? 13.100 2.899 -5.376 1.00 93.38 120 ALA A O 1
ATOM 965 N N . ASP A 1 121 ? 13.097 4.111 -7.265 1.00 93.12 121 ASP A N 1
ATOM 966 C CA . ASP A 1 121 ? 11.757 4.677 -7.060 1.00 93.12 121 ASP A CA 1
ATOM 967 C C . ASP A 1 121 ? 10.656 3.603 -7.018 1.00 93.12 121 ASP A C 1
ATOM 969 O O . ASP A 1 121 ? 9.679 3.732 -6.271 1.00 93.12 121 ASP A O 1
ATOM 973 N N . PHE A 1 122 ? 10.784 2.549 -7.828 1.00 96.44 122 PHE A N 1
ATOM 974 C CA . PHE A 1 122 ? 9.868 1.407 -7.837 1.00 96.44 122 PHE A CA 1
ATOM 975 C C . PHE A 1 122 ? 10.051 0.529 -6.595 1.00 96.44 122 PHE A C 1
ATOM 977 O O . PHE A 1 122 ? 9.060 0.146 -5.968 1.00 96.44 122 PHE A O 1
ATOM 984 N N . GLU A 1 123 ? 11.287 0.266 -6.180 1.00 94.81 123 GLU A N 1
ATOM 985 C CA . GLU A 1 123 ? 11.574 -0.506 -4.970 1.00 94.81 123 GLU A CA 1
ATOM 986 C C . GLU A 1 123 ? 11.085 0.204 -3.701 1.00 94.81 123 GLU A C 1
ATOM 988 O O . GLU A 1 123 ? 10.419 -0.419 -2.874 1.00 94.81 123 GLU A O 1
ATOM 993 N N . ALA A 1 124 ? 11.279 1.525 -3.591 1.00 93.12 124 ALA A N 1
ATOM 994 C CA . ALA A 1 124 ? 10.733 2.355 -2.506 1.00 93.12 124 ALA A CA 1
ATOM 995 C C . ALA A 1 124 ? 9.191 2.314 -2.431 1.00 93.12 124 ALA A C 1
ATOM 997 O O . ALA A 1 124 ? 8.568 2.688 -1.434 1.00 93.12 124 ALA A O 1
ATOM 998 N N . ARG A 1 125 ? 8.564 1.850 -3.512 1.00 95.00 125 ARG A N 1
ATOM 999 C CA . ARG A 1 125 ? 7.126 1.699 -3.711 1.00 95.00 125 ARG A CA 1
ATOM 1000 C C . ARG A 1 125 ? 6.653 0.245 -3.649 1.00 95.00 125 ARG A C 1
ATOM 1002 O O . ARG A 1 125 ? 5.473 0.008 -3.936 1.00 95.00 125 ARG A O 1
ATOM 1009 N N . TYR A 1 126 ? 7.543 -0.680 -3.285 1.00 97.25 126 TYR A N 1
ATOM 1010 C CA . TYR A 1 126 ? 7.341 -2.130 -3.246 1.00 97.25 126 TYR A CA 1
ATOM 1011 C C . TYR A 1 126 ? 6.882 -2.730 -4.583 1.00 97.25 126 TYR A C 1
ATOM 1013 O O . TYR A 1 126 ? 6.155 -3.721 -4.607 1.00 97.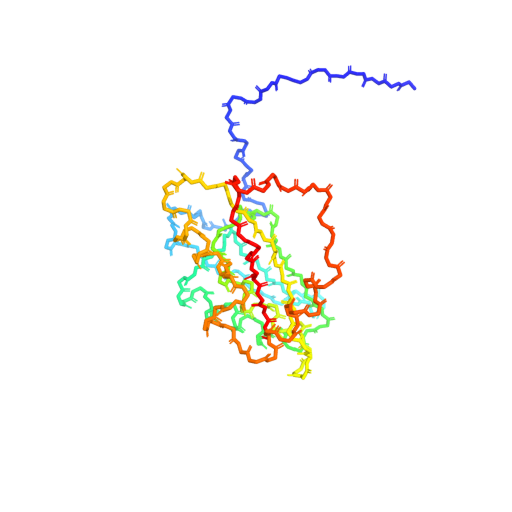25 126 TYR A O 1
ATOM 1021 N N . LEU A 1 127 ? 7.264 -2.106 -5.699 1.00 97.75 127 LEU A N 1
ATOM 1022 C CA . LEU A 1 127 ? 6.965 -2.579 -7.043 1.00 97.75 127 LEU A CA 1
ATOM 1023 C C . LEU A 1 127 ? 8.155 -3.371 -7.574 1.00 97.75 127 LEU A C 1
ATOM 1025 O O . LEU A 1 127 ? 9.155 -2.797 -7.992 1.00 97.75 127 LEU A O 1
ATOM 1029 N N . TYR A 1 128 ? 8.016 -4.692 -7.622 1.00 97.81 128 TYR A N 1
ATOM 1030 C CA . TYR A 1 128 ? 9.092 -5.584 -8.051 1.00 97.81 128 TYR A CA 1
ATOM 1031 C C . TYR A 1 128 ? 8.706 -6.395 -9.293 1.00 97.81 128 TYR A C 1
ATOM 1033 O O . TYR A 1 128 ? 7.523 -6.696 -9.489 1.00 97.81 128 TYR A O 1
ATOM 1041 N N . PRO A 1 129 ? 9.670 -6.800 -10.139 1.00 97.00 129 PRO A N 1
ATOM 1042 C CA . PRO A 1 129 ? 9.385 -7.712 -11.243 1.00 97.00 129 PRO A CA 1
ATOM 1043 C C . PRO A 1 129 ? 8.887 -9.064 -10.709 1.00 97.00 129 PRO A C 1
ATOM 1045 O O . PRO A 1 129 ? 9.311 -9.503 -9.646 1.00 97.00 129 PRO A O 1
ATOM 1048 N N . ALA A 1 130 ? 8.045 -9.778 -11.465 1.00 96.75 130 ALA A N 1
ATOM 1049 C CA . ALA A 1 130 ? 7.461 -11.064 -11.034 1.00 96.75 130 ALA A CA 1
ATOM 1050 C C . ALA A 1 130 ? 8.490 -12.131 -10.591 1.00 96.75 130 ALA A C 1
ATOM 1052 O O . ALA A 1 130 ? 8.182 -13.005 -9.786 1.00 96.75 130 ALA A O 1
ATOM 1053 N N . SER A 1 131 ? 9.719 -12.058 -11.111 1.00 95.38 131 SER A N 1
ATOM 1054 C CA . SER A 1 131 ? 10.837 -12.945 -10.765 1.00 95.38 131 SER A CA 1
ATOM 1055 C C . SER A 1 131 ? 11.595 -12.533 -9.497 1.00 95.38 131 SER A C 1
ATOM 1057 O O . SER A 1 131 ? 12.619 -13.133 -9.185 1.00 95.38 131 SER A O 1
ATOM 1059 N N . SER A 1 132 ? 11.162 -11.476 -8.814 1.00 96.88 132 SER A N 1
ATOM 1060 C CA . SER A 1 132 ? 11.864 -10.907 -7.669 1.00 96.88 132 SER A CA 1
ATOM 1061 C C . SER A 1 132 ? 11.947 -11.885 -6.488 1.00 96.88 132 SER A C 1
ATOM 1063 O O . SER A 1 132 ? 10.959 -12.571 -6.192 1.00 96.88 132 SER A O 1
ATOM 1065 N N . PRO A 1 133 ? 13.087 -11.924 -5.767 1.00 96.56 133 PRO A N 1
ATOM 1066 C CA . PRO A 1 133 ? 13.209 -12.689 -4.528 1.00 96.56 133 PRO A CA 1
ATOM 1067 C C . PRO A 1 133 ? 12.366 -12.107 -3.384 1.00 96.56 133 PRO A C 1
ATOM 1069 O O . PRO A 1 133 ? 12.161 -12.797 -2.392 1.00 96.56 133 PRO A O 1
ATOM 1072 N N . HIS A 1 134 ? 11.845 -10.880 -3.523 1.00 95.69 134 HIS A N 1
ATOM 1073 C CA . HIS A 1 134 ? 10.957 -10.265 -2.531 1.00 95.69 134 HIS A CA 1
ATOM 1074 C C . HIS A 1 134 ? 9.614 -10.987 -2.384 1.00 95.69 134 HIS A C 1
ATOM 1076 O O . HIS A 1 134 ? 8.958 -10.826 -1.361 1.00 95.69 134 HIS A O 1
ATOM 1082 N N . PHE A 1 135 ? 9.206 -11.773 -3.384 1.00 97.44 135 PHE A N 1
ATOM 1083 C CA . PHE A 1 135 ? 7.955 -12.518 -3.329 1.00 97.44 135 PHE A CA 1
ATOM 1084 C C . PHE A 1 135 ? 8.154 -13.917 -2.748 1.00 97.44 135 PHE A C 1
ATOM 1086 O O . PHE A 1 135 ? 9.089 -14.645 -3.090 1.00 97.44 135 PHE A O 1
ATOM 1093 N N . SER A 1 136 ? 7.213 -14.344 -1.921 1.00 96.75 136 SER A N 1
ATOM 1094 C CA . SER A 1 136 ? 7.025 -15.736 -1.534 1.00 96.75 136 SER A CA 1
ATOM 1095 C C . SER A 1 136 ? 6.519 -16.578 -2.715 1.00 96.75 136 SER A C 1
ATOM 1097 O O . SER A 1 136 ? 6.165 -16.078 -3.788 1.00 96.75 136 SER A O 1
ATOM 1099 N N . ARG A 1 137 ? 6.462 -17.903 -2.530 1.00 96.62 137 ARG A N 1
ATOM 1100 C CA . ARG A 1 137 ? 5.868 -18.802 -3.533 1.00 96.62 137 ARG A CA 1
ATOM 1101 C C . ARG A 1 137 ? 4.386 -18.486 -3.767 1.00 96.62 137 ARG A C 1
ATOM 1103 O O . ARG A 1 137 ? 3.979 -18.390 -4.917 1.00 96.62 137 ARG A O 1
ATOM 1110 N N . ALA A 1 138 ? 3.620 -18.268 -2.696 1.00 96.25 138 ALA A N 1
ATOM 1111 C CA . ALA A 1 138 ? 2.194 -17.960 -2.788 1.00 96.25 138 ALA A CA 1
ATOM 1112 C C . ALA A 1 138 ? 1.936 -16.649 -3.549 1.00 96.25 138 ALA A C 1
ATOM 1114 O O . ALA A 1 138 ? 1.039 -16.583 -4.389 1.00 96.25 138 ALA A O 1
ATOM 1115 N N . GLU A 1 139 ? 2.757 -15.624 -3.312 1.00 97.62 139 GLU A N 1
ATOM 1116 C CA . GLU A 1 139 ? 2.665 -14.343 -4.021 1.00 97.62 139 GLU A CA 1
ATOM 1117 C C . GLU A 1 139 ? 3.010 -14.494 -5.504 1.00 97.62 139 GLU A C 1
ATOM 1119 O O . GLU A 1 139 ? 2.280 -13.984 -6.354 1.00 97.62 139 GLU A O 1
ATOM 1124 N N . ARG A 1 140 ? 4.059 -15.257 -5.843 1.00 98.00 140 ARG A N 1
ATOM 1125 C CA . ARG A 1 140 ? 4.388 -15.566 -7.246 1.00 98.00 140 ARG A CA 1
ATOM 1126 C C . ARG A 1 140 ? 3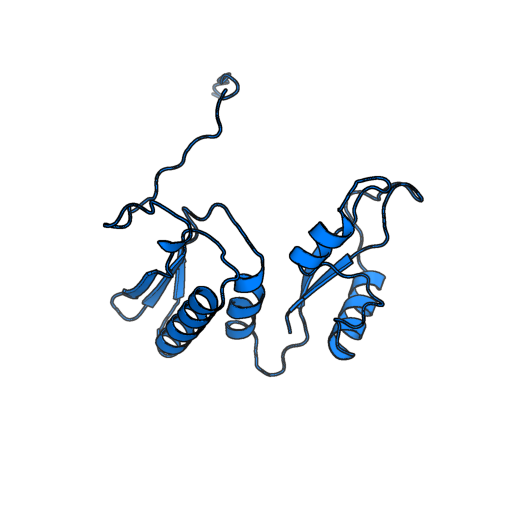.264 -16.310 -7.961 1.00 98.00 140 ARG A C 1
ATOM 1128 O O . ARG A 1 140 ? 2.988 -16.004 -9.120 1.00 98.00 140 ARG A O 1
ATOM 1135 N N . ASP A 1 141 ? 2.589 -17.235 -7.284 1.00 97.12 141 ASP A N 1
ATOM 1136 C CA . ASP A 1 141 ? 1.457 -17.965 -7.860 1.00 97.12 141 ASP A CA 1
ATOM 1137 C C . ASP A 1 141 ? 0.270 -17.025 -8.145 1.00 97.12 141 ASP A C 1
ATOM 1139 O O . ASP A 1 141 ? -0.369 -17.130 -9.195 1.00 97.12 141 ASP A O 1
ATOM 1143 N N . VAL A 1 142 ? -0.010 -16.069 -7.248 1.00 97.62 142 VAL A N 1
ATOM 1144 C CA . VAL A 1 142 ? -1.025 -15.022 -7.474 1.00 97.62 142 VAL A CA 1
ATOM 1145 C C . VAL A 1 142 ? -0.628 -14.114 -8.641 1.00 97.62 142 VAL A C 1
ATOM 1147 O O . VAL A 1 142 ? -1.456 -13.870 -9.519 1.00 97.62 142 VAL A O 1
ATOM 1150 N N . ILE A 1 143 ? 0.630 -13.661 -8.692 1.00 98.25 143 ILE A N 1
ATOM 1151 C CA . ILE A 1 143 ? 1.156 -12.837 -9.791 1.00 98.25 143 ILE A CA 1
ATOM 1152 C C . ILE A 1 143 ? 1.021 -13.569 -11.125 1.00 98.25 143 ILE A C 1
ATOM 1154 O O . ILE A 1 143 ? 0.543 -12.980 -12.089 1.00 98.25 143 ILE A O 1
ATOM 1158 N N . SER A 1 144 ? 1.398 -14.848 -11.191 1.00 97.56 144 SER A N 1
ATOM 1159 C CA . SER A 1 144 ? 1.320 -15.640 -12.421 1.00 97.56 144 SER A CA 1
ATOM 1160 C C . SER A 1 144 ? -0.117 -15.765 -12.930 1.00 97.56 144 SER A C 1
ATOM 1162 O O . SER A 1 144 ? -0.366 -15.512 -14.110 1.00 97.56 144 SER A O 1
ATOM 1164 N N . ARG A 1 145 ? -1.075 -16.076 -12.042 1.00 97.12 145 ARG A N 1
ATOM 1165 C CA . ARG A 1 145 ? -2.500 -16.144 -12.405 1.00 97.12 145 ARG A CA 1
ATOM 1166 C C . ARG A 1 145 ? -3.025 -14.799 -12.894 1.00 97.12 145 ARG A C 1
ATOM 1168 O O . ARG A 1 145 ? -3.646 -14.744 -13.950 1.00 97.12 145 ARG A O 1
ATOM 1175 N N . PHE A 1 146 ? -2.749 -13.724 -12.155 1.00 97.50 146 PHE A N 1
ATOM 1176 C CA . PHE A 1 146 ? -3.190 -12.382 -12.525 1.00 97.50 146 PHE A CA 1
ATOM 1177 C C . PHE A 1 146 ? -2.589 -11.933 -13.858 1.00 97.50 146 PHE A C 1
ATOM 1179 O O . PHE A 1 146 ? -3.316 -11.465 -14.726 1.00 97.50 146 PHE A O 1
ATOM 1186 N N . ALA A 1 147 ? -1.280 -12.109 -14.052 1.00 96.06 147 ALA A N 1
ATOM 1187 C CA . ALA A 1 147 ? -0.588 -11.714 -15.275 1.00 96.06 147 ALA A CA 1
ATOM 1188 C C . ALA A 1 147 ? -1.116 -12.457 -16.512 1.00 96.06 147 ALA A C 1
ATOM 1190 O O . ALA A 1 147 ? -1.103 -11.895 -17.603 1.00 96.06 147 ALA A O 1
ATOM 1191 N N . GLY A 1 148 ? -1.612 -13.690 -16.346 1.00 95.19 148 GLY A N 1
ATOM 1192 C CA . GLY A 1 148 ? -2.241 -14.460 -17.421 1.00 95.19 148 GLY A CA 1
ATOM 1193 C C . GLY A 1 148 ? -3.584 -13.898 -17.903 1.00 95.19 148 GLY A C 1
ATOM 1194 O O . GLY A 1 148 ? -3.967 -14.154 -19.042 1.00 95.19 148 GLY A O 1
ATOM 1195 N N . SER A 1 149 ? -4.286 -13.122 -17.072 1.00 95.00 149 SER A N 1
ATOM 1196 C CA . SER A 1 149 ? -5.592 -12.528 -17.400 1.00 95.00 149 SER A CA 1
ATOM 1197 C C . SER A 1 149 ? -5.597 -10.998 -17.442 1.00 95.00 149 SER A C 1
ATOM 1199 O O . SER A 1 149 ? -6.601 -10.401 -17.823 1.00 95.00 149 SER A O 1
ATOM 1201 N N . PHE A 1 150 ? -4.515 -10.346 -17.017 1.00 95.56 150 PHE A N 1
ATOM 1202 C CA . PHE A 1 150 ? -4.438 -8.893 -16.923 1.00 95.56 150 PHE A CA 1
ATOM 1203 C C . PHE A 1 150 ? -4.404 -8.243 -18.307 1.00 95.56 150 PHE A C 1
ATOM 1205 O O . PHE A 1 150 ? -3.529 -8.526 -19.126 1.00 95.56 150 PHE A O 1
ATOM 1212 N N . GLN A 1 151 ? -5.340 -7.324 -18.541 1.00 94.25 151 GLN A N 1
ATOM 1213 C CA . GLN A 1 151 ? -5.411 -6.514 -19.752 1.00 94.25 151 GLN A CA 1
ATOM 1214 C C . GLN A 1 151 ? -5.382 -5.034 -19.353 1.00 94.25 151 GLN A C 1
ATOM 1216 O O . GLN A 1 151 ? -6.361 -4.547 -18.785 1.00 94.25 151 GLN A O 1
ATOM 1221 N N . PRO A 1 152 ? -4.272 -4.312 -19.588 1.00 93.69 152 PRO A N 1
ATOM 1222 C CA . PRO A 1 152 ? -4.229 -2.885 -19.317 1.00 93.69 152 PRO A CA 1
ATOM 1223 C C . PRO A 1 152 ? -5.081 -2.137 -20.349 1.00 93.69 152 PRO A C 1
ATOM 1225 O O . PRO A 1 152 ? -5.086 -2.490 -21.527 1.00 93.69 152 PRO A O 1
ATOM 1228 N N . GLU A 1 153 ? -5.751 -1.066 -19.921 1.00 94.69 153 GLU A N 1
ATOM 1229 C CA . GLU A 1 153 ? -6.514 -0.184 -20.822 1.00 94.69 153 GLU A CA 1
ATOM 1230 C C . GLU A 1 153 ? -5.622 0.413 -21.921 1.00 94.69 153 GLU A C 1
ATOM 1232 O O . GLU A 1 153 ? -6.028 0.562 -23.072 1.00 94.69 153 GLU A O 1
ATOM 1237 N N . TRP A 1 154 ? -4.366 0.695 -21.572 1.00 93.69 154 TRP A N 1
ATOM 1238 C CA . TRP A 1 154 ? -3.344 1.155 -22.495 1.00 93.69 154 TRP A CA 1
ATOM 1239 C C . TRP A 1 154 ? -2.172 0.179 -22.521 1.00 93.69 154 TRP A C 1
ATOM 1241 O O . TRP A 1 154 ? -1.561 -0.099 -21.488 1.00 93.69 154 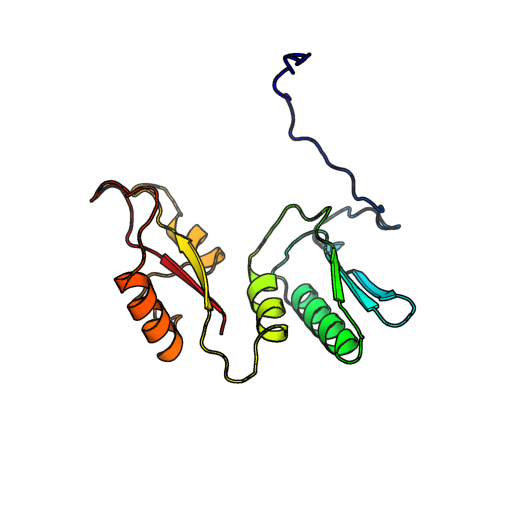TRP A O 1
ATOM 1251 N N . MET A 1 155 ? -1.840 -0.324 -23.712 1.00 93.56 155 MET A N 1
ATOM 1252 C CA . MET A 1 155 ? -0.702 -1.216 -23.913 1.00 93.56 155 MET A CA 1
ATOM 1253 C C . MET A 1 155 ? 0.573 -0.398 -24.179 1.00 93.56 155 MET A C 1
ATOM 1255 O O . MET A 1 155 ? 0.671 0.238 -25.234 1.00 93.56 155 MET A O 1
ATOM 1259 N N . PRO A 1 156 ? 1.573 -0.424 -23.279 1.00 93.44 156 PRO A N 1
ATOM 1260 C CA . PRO A 1 156 ? 2.811 0.316 -23.479 1.00 93.44 156 PRO A CA 1
ATOM 1261 C C . PRO A 1 156 ? 3.582 -0.199 -24.708 1.00 93.44 156 PRO A C 1
ATOM 1263 O O . PRO A 1 156 ? 3.676 -1.416 -24.907 1.00 93.44 156 PRO A O 1
ATOM 1266 N N . PRO A 1 157 ? 4.184 0.686 -25.528 1.00 94.00 157 PRO A N 1
ATOM 1267 C CA . PRO A 1 157 ? 4.998 0.272 -26.663 1.00 94.00 157 PRO A CA 1
ATOM 1268 C C . PRO A 1 157 ? 6.160 -0.640 -26.251 1.00 94.00 157 PRO A C 1
ATOM 1270 O O . PRO A 1 157 ? 6.931 -0.336 -25.333 1.00 94.00 157 PRO A O 1
ATOM 1273 N N . LYS A 1 158 ? 6.319 -1.751 -26.978 1.00 91.75 158 LYS A N 1
ATOM 1274 C CA . LYS A 1 158 ? 7.412 -2.707 -26.759 1.00 91.75 158 LYS A CA 1
ATOM 1275 C C . LYS A 1 158 ? 8.771 -2.015 -26.888 1.00 91.75 158 LYS A C 1
ATOM 1277 O O . LYS A 1 158 ? 8.975 -1.199 -27.782 1.00 91.75 158 LYS A O 1
ATOM 1282 N N . GLY A 1 159 ? 9.699 -2.356 -25.995 1.00 94.50 159 GLY A N 1
ATOM 1283 C CA . GLY A 1 159 ? 11.062 -1.815 -25.995 1.00 94.50 159 GLY A CA 1
ATOM 1284 C C . GLY A 1 159 ? 11.192 -0.369 -25.505 1.00 94.50 159 GLY A C 1
ATOM 1285 O O . GLY A 1 159 ? 12.308 0.131 -25.444 1.00 94.50 159 GLY A O 1
ATOM 1286 N N . GLN A 1 160 ? 10.091 0.300 -25.136 1.00 96.38 160 GLN A N 1
ATOM 1287 C CA . GLN A 1 160 ? 10.122 1.645 -24.541 1.00 96.38 160 GLN A CA 1
ATOM 1288 C C . GLN A 1 160 ? 9.818 1.646 -23.042 1.00 96.38 160 GLN A C 1
ATOM 1290 O O . GLN A 1 160 ? 10.136 2.614 -22.354 1.00 96.38 160 GLN A O 1
ATOM 1295 N N . PHE A 1 161 ? 9.204 0.575 -22.542 1.00 96.69 161 PHE A N 1
ATOM 1296 C CA . PHE A 1 161 ? 8.804 0.414 -21.149 1.00 96.69 161 PHE A CA 1
ATOM 1297 C C . PHE A 1 161 ? 9.387 -0.871 -20.568 1.00 96.69 161 PHE A C 1
ATOM 1299 O O . PHE A 1 161 ? 9.684 -1.823 -21.297 1.00 96.69 161 PHE A O 1
ATOM 1306 N N . SER A 1 162 ? 9.567 -0.884 -19.251 1.00 95.44 162 SER A N 1
ATOM 1307 C CA . SER A 1 162 ? 10.010 -2.061 -18.519 1.00 95.44 162 SER A CA 1
ATOM 1308 C C . SER A 1 162 ? 8.939 -3.156 -18.516 1.00 95.44 162 SER A C 1
ATOM 1310 O O . SER A 1 162 ? 7.790 -2.969 -18.932 1.00 95.44 162 SER A O 1
ATOM 1312 N N . ARG A 1 163 ? 9.312 -4.345 -18.037 1.00 94.75 163 ARG A N 1
ATOM 1313 C CA . ARG A 1 163 ? 8.331 -5.392 -17.723 1.00 94.75 163 ARG A CA 1
ATOM 1314 C C . ARG A 1 163 ? 7.362 -4.905 -16.634 1.00 94.75 163 ARG A C 1
ATOM 1316 O O . ARG A 1 163 ? 7.655 -3.952 -15.919 1.00 94.75 163 ARG A O 1
ATOM 1323 N N . TRP A 1 164 ? 6.225 -5.573 -16.470 1.00 96.94 164 TRP A N 1
ATOM 1324 C CA . TRP A 1 164 ? 5.312 -5.267 -15.366 1.00 96.94 164 TRP A CA 1
ATOM 1325 C C . TRP A 1 164 ? 5.948 -5.577 -14.005 1.00 96.94 164 TRP A C 1
ATOM 1327 O O . TRP A 1 164 ? 6.599 -6.612 -13.829 1.00 96.94 164 TRP A O 1
ATOM 1337 N N . HIS A 1 165 ? 5.730 -4.668 -13.062 1.00 98.00 165 HIS A N 1
ATOM 1338 C CA . HIS A 1 165 ? 6.123 -4.755 -11.663 1.00 98.00 165 HIS A CA 1
ATOM 1339 C C . HIS A 1 165 ? 4.870 -4.788 -10.796 1.00 98.00 165 HIS A C 1
ATOM 1341 O O . HIS A 1 165 ? 3.861 -4.164 -11.128 1.00 98.00 165 HIS A O 1
ATOM 1347 N N . TYR A 1 166 ? 4.949 -5.508 -9.687 1.00 98.38 166 TYR A N 1
ATOM 1348 C CA . TYR A 1 166 ? 3.813 -5.834 -8.840 1.00 98.38 166 TYR A CA 1
ATOM 1349 C C . TYR A 1 166 ? 4.110 -5.396 -7.414 1.00 98.38 166 TYR A C 1
ATOM 1351 O O . TYR A 1 166 ? 5.228 -5.554 -6.936 1.00 98.38 166 TYR A O 1
ATOM 1359 N N . PHE A 1 167 ? 3.100 -4.861 -6.744 1.00 98.25 167 PHE A N 1
ATOM 1360 C CA . PHE A 1 167 ? 3.080 -4.679 -5.304 1.00 98.25 167 PHE A CA 1
ATOM 1361 C C . PHE A 1 167 ? 2.031 -5.630 -4.751 1.00 98.25 167 PHE A C 1
ATOM 1363 O O . PHE A 1 167 ? 0.859 -5.554 -5.133 1.00 98.25 167 PHE A O 1
ATOM 1370 N N . VAL A 1 168 ? 2.472 -6.543 -3.893 1.00 97.94 168 VAL A N 1
ATOM 1371 C CA . VAL A 1 168 ? 1.646 -7.594 -3.306 1.00 97.94 168 VAL A CA 1
ATOM 1372 C C . VAL A 1 168 ? 1.683 -7.457 -1.792 1.00 97.94 168 VAL A C 1
ATOM 1374 O O . VAL A 1 168 ? 2.724 -7.128 -1.224 1.00 97.94 168 VAL A O 1
ATOM 1377 N N . ILE A 1 169 ? 0.534 -7.666 -1.159 1.00 97.06 169 ILE A N 1
ATOM 1378 C CA . ILE A 1 169 ? 0.399 -7.757 0.294 1.00 97.06 169 ILE A CA 1
ATOM 1379 C C . ILE A 1 169 ? -0.217 -9.116 0.614 1.00 97.06 169 ILE A C 1
ATOM 1381 O O . ILE A 1 169 ? -1.160 -9.542 -0.060 1.00 97.06 169 ILE A O 1
ATOM 1385 N N . SER A 1 170 ? 0.347 -9.776 1.619 1.00 91.69 170 SER A N 1
ATOM 1386 C CA . SER A 1 170 ? -0.083 -11.071 2.139 1.00 91.69 170 SER A CA 1
ATOM 1387 C C . SER A 1 170 ? -0.614 -10.910 3.550 1.00 91.69 170 SER A C 1
ATOM 1389 O O . SER A 1 170 ? -0.025 -10.083 4.283 1.00 91.69 170 SER A O 1
#

Radius of gyration: 20.02 Å; chains: 1; bounding box: 48×49×48 Å

Secondary structure (DSSP, 8-state):
-PPP---PPPSS------SSPPSS---SGGG--EEEEEETTTEEEEEESSB--SHHHHHHHHHHHHHGGG-SEEEEE-TT---B-SHHHHHHGGGGS-TTPPPEEEEEE--BTT-SSHHHHHHTTT-EETT-TTS-HHHHHHHHHHHHH---SS-PPTTTBPPPEEEEE-

Foldseek 3Di:
DDDDDDDDDDPDDDQPADVVHDPDDCPDPVSWAWDWDADPPGETEIEGLEDDQDPRRLVRLLVSLVVNPPGPYYDYDHVNYPYYFCNNVLSPVVSVADPPHQKDFPDKDKAFPPDPPVVVVCVSNQWADLPDPVDDPSRSVVVVVCVVPDDDPDDDDPPGIDDMTTHIHD

Sequence (170 aa):
STKRIELPLVQERPIYGFWPRPETEIKSLEDVRVESCILQPNIGYLRFVMMLGEHEFLDDLVEAMCSFAQTDGLIIDIRTNGGGRRAPLRVLLPFFMAENQSPRIVNVATYRLGMKDIEADFEARYLYPASSPHFSRAERDVISRFAGSFQPEWMPPKGQFSRWHYFVIS

InterPro domains:
  IPR029045 ClpP/crotonase-like domain superfamily [SSF52096] (19-108)

Organism: NCBI:txid412755